Protein AF-A0A165VFE3-F1 (afdb_monomer)

Secondary structure (DSSP, 8-state):
--HHHHTTSHHHHHHTT--TT------SSS-HHHHHHHHHHHHHHHTTTTSTTGGGGSPPHHHHHHHHHHHHHHHHHHHHHHSPPGGGT--

Sequence (91 aa):
MNRKLKLLLKEALYEAGIKPTTVRISVGLEDPRMCIAHII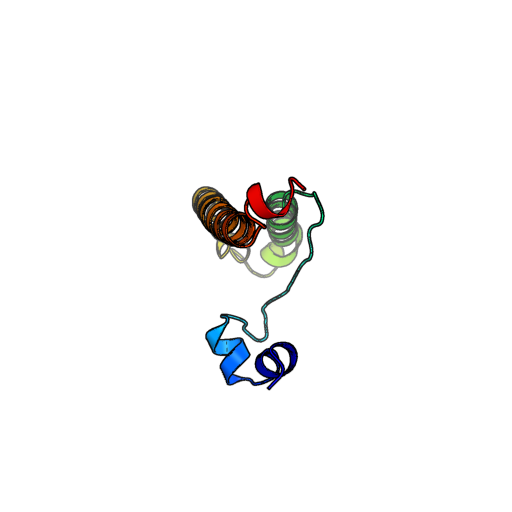EAAKLSIDRKHFDFSSSFPSNEHIDEIYMQTYMDVHQRFVKSLPKFSQLSQ

Radius of gyration: 18.57 Å; Cα contacts (8 Å, |Δi|>4): 27; chains: 1; bounding box: 37×31×57 Å

Mean predicted aligned error: 7.01 Å

Foldseek 3Di:
DDPVVQCPDPVNCVVVVHDPPDDDDDDPPDDVVVVVVVVLVVCVVPVCVPVPCPSVPDDDPVVVVVVSVVVVVVVVVVVVVPDDDVVVVPD

Solvent-accessible surface area (backbone atoms only — not comparable to full-atom values): 5746 Å² total; per-residue (Å²): 133,65,76,81,64,52,64,74,40,73,67,43,27,50,75,70,72,49,52,99,84,62,81,88,82,91,61,84,90,60,66,64,64,59,57,52,53,51,52,48,51,51,32,52,76,53,50,29,79,82,40,75,68,53,53,69,73,53,78,54,72,69,55,50,53,49,52,50,53,54,51,50,52,52,54,49,52,55,50,62,71,68,50,82,56,66,79,80,71,66,126

pLDDT: mean 88.18, std 12.98, range [46.22, 97.94]

Structure (mmCIF, N/CA/C/O backbone):
data_AF-A0A165VFE3-F1
#
_entry.id   AF-A0A165VFE3-F1
#
loop_
_atom_site.group_PDB
_atom_site.id
_atom_site.type_symbol
_atom_site.label_atom_id
_atom_site.label_alt_id
_atom_site.label_comp_id
_atom_site.label_asym_id
_atom_site.label_entity_id
_atom_site.label_seq_id
_atom_site.pdbx_PDB_ins_code
_atom_site.Cartn_x
_atom_site.Cartn_y
_atom_site.Cartn_z
_atom_site.occupancy
_atom_site.B_iso_or_equiv
_atom_site.auth_seq_id
_atom_site.auth_comp_id
_atom_site.auth_asym_id
_atom_site.auth_atom_id
_atom_site.pdbx_PDB_model_num
ATOM 1 N N . MET A 1 1 ? -7.850 -22.768 20.961 1.00 46.22 1 MET A N 1
ATOM 2 C CA . MET A 1 1 ? -6.739 -22.788 19.980 1.00 46.22 1 MET A CA 1
ATOM 3 C C . MET A 1 1 ? -6.296 -21.352 19.703 1.00 46.22 1 MET A C 1
ATOM 5 O O . MET A 1 1 ? -7.142 -20.522 19.394 1.00 46.22 1 MET A O 1
ATOM 9 N N . ASN A 1 2 ? -5.017 -21.026 19.908 1.00 48.59 2 ASN A N 1
ATOM 10 C CA . ASN A 1 2 ? -4.497 -19.650 19.886 1.00 48.59 2 ASN A CA 1
ATOM 11 C C . ASN A 1 2 ? -4.497 -19.064 18.456 1.00 48.59 2 ASN A C 1
ATOM 13 O O . ASN A 1 2 ? -3.927 -19.678 17.557 1.00 48.59 2 ASN A O 1
ATOM 17 N N . ARG A 1 3 ? -5.076 -17.869 18.233 1.00 52.44 3 ARG A N 1
ATOM 18 C CA . ARG A 1 3 ? -5.142 -17.216 16.897 1.00 52.44 3 ARG A CA 1
ATOM 19 C C . ARG A 1 3 ? -3.770 -17.073 16.219 1.00 52.44 3 ARG A C 1
ATOM 21 O O . ARG A 1 3 ? -3.693 -17.176 15.001 1.00 52.44 3 ARG A O 1
ATOM 28 N N . LYS A 1 4 ? -2.693 -16.908 17.000 1.00 51.41 4 LYS A N 1
ATOM 29 C CA . LYS A 1 4 ? -1.307 -16.836 16.500 1.00 51.41 4 LYS A CA 1
ATOM 30 C C . LYS A 1 4 ? -0.837 -18.108 15.782 1.00 51.41 4 LYS A C 1
ATOM 32 O O . LYS A 1 4 ? -0.012 -18.000 14.887 1.00 51.41 4 LYS A O 1
ATOM 37 N N . LEU A 1 5 ? -1.360 -19.284 16.138 1.00 47.88 5 LEU A N 1
ATOM 38 C CA . LEU A 1 5 ? -0.937 -20.554 15.533 1.00 47.88 5 LEU A CA 1
ATOM 39 C C . LEU A 1 5 ? -1.620 -20.819 14.181 1.00 47.88 5 LEU A C 1
ATOM 41 O O . LEU A 1 5 ? -1.098 -21.569 13.366 1.00 47.88 5 LEU A O 1
ATOM 45 N N . LYS A 1 6 ? -2.776 -20.188 13.926 1.00 53.19 6 LYS A N 1
ATOM 46 C CA . LYS A 1 6 ? -3.576 -20.436 12.718 1.00 53.19 6 LYS A CA 1
ATOM 47 C C . LYS A 1 6 ? -2.908 -19.881 11.452 1.00 53.19 6 LYS A C 1
ATOM 49 O O . LYS A 1 6 ? -3.039 -20.494 10.411 1.00 53.19 6 LYS A O 1
ATOM 54 N N . LEU A 1 7 ? -2.139 -18.793 11.557 1.00 52.78 7 LEU A N 1
ATOM 55 C CA . LEU A 1 7 ? -1.432 -18.134 10.441 1.00 52.78 7 LEU A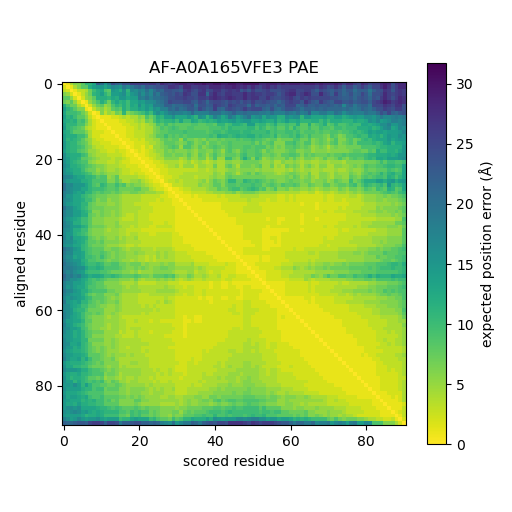 CA 1
ATOM 56 C C . LEU A 1 7 ? -0.178 -18.879 9.935 1.00 52.78 7 LEU A C 1
ATOM 58 O O . LEU A 1 7 ? 0.481 -18.385 9.029 1.00 52.78 7 LEU A O 1
ATOM 62 N N . LEU A 1 8 ? 0.175 -20.031 10.516 1.00 60.66 8 LEU A N 1
ATOM 63 C CA . LEU A 1 8 ? 1.336 -20.832 10.099 1.00 60.66 8 LEU A CA 1
ATOM 64 C C . LEU A 1 8 ? 0.966 -21.995 9.161 1.00 60.66 8 LEU A C 1
ATOM 66 O O . LEU A 1 8 ? 1.862 -22.603 8.580 1.00 60.66 8 LEU A O 1
ATOM 70 N N . LEU A 1 9 ? -0.328 -22.312 9.001 1.00 77.62 9 LEU A N 1
ATOM 71 C CA . LEU A 1 9 ? -0.779 -23.294 8.011 1.00 77.62 9 LEU A CA 1
ATOM 72 C C . LEU A 1 9 ? -0.829 -22.664 6.617 1.00 77.62 9 LEU A C 1
ATOM 74 O O . LEU A 1 9 ? -1.248 -21.516 6.450 1.00 77.62 9 LEU A O 1
ATOM 78 N N . LYS A 1 10 ? -0.448 -23.447 5.607 1.00 78.19 10 LYS A N 1
ATOM 79 C CA . LYS A 1 10 ? -0.421 -23.027 4.202 1.00 78.19 10 LYS A CA 1
ATOM 80 C C . LYS A 1 10 ? -1.792 -22.534 3.730 1.00 78.19 10 LYS A C 1
ATOM 82 O O . LYS A 1 10 ? -1.882 -21.540 3.017 1.00 78.19 10 LYS A O 1
ATOM 87 N N . GLU A 1 11 ? -2.847 -23.195 4.188 1.00 82.19 11 GLU A N 1
ATOM 88 C CA . GLU A 1 11 ? -4.244 -22.880 3.898 1.00 82.19 11 GLU A CA 1
ATOM 89 C C . GLU A 1 11 ? -4.630 -21.512 4.471 1.00 82.19 11 GLU A C 1
ATOM 91 O O . GLU A 1 11 ? -5.239 -20.702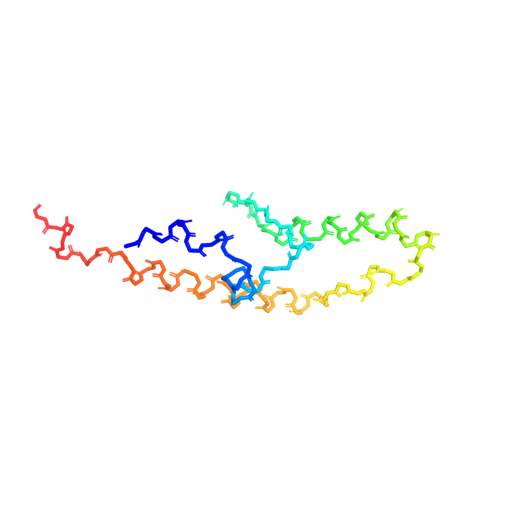 3.782 1.00 82.19 11 GLU A O 1
ATOM 96 N N . ALA A 1 12 ? -4.196 -21.201 5.694 1.00 82.25 12 ALA A N 1
ATOM 97 C CA . ALA A 1 12 ? -4.506 -19.929 6.339 1.00 82.25 12 ALA A CA 1
ATOM 98 C C . ALA A 1 12 ? -3.744 -18.744 5.728 1.00 82.25 12 ALA A C 1
ATOM 100 O O . ALA A 1 12 ? -4.270 -17.633 5.688 1.00 82.25 12 ALA A O 1
ATOM 101 N N . LEU A 1 13 ? -2.515 -18.964 5.248 1.00 81.38 13 LEU A N 1
ATOM 102 C CA . LEU A 1 13 ? -1.777 -17.956 4.481 1.00 81.38 13 LEU A CA 1
ATOM 103 C C . LEU A 1 13 ? -2.484 -17.665 3.155 1.00 81.38 13 LEU A C 1
ATOM 105 O O . LEU A 1 13 ? -2.661 -16.502 2.801 1.00 81.38 13 LEU A O 1
ATOM 109 N N . TYR A 1 14 ? -2.948 -18.711 2.467 1.00 82.12 14 TYR A N 1
ATOM 110 C CA . TYR A 1 14 ? -3.689 -18.575 1.216 1.00 82.12 14 TYR A CA 1
ATOM 111 C C . TYR A 1 14 ? -5.026 -17.844 1.409 1.00 82.12 14 TYR A C 1
ATOM 113 O O . TYR A 1 14 ? -5.303 -16.888 0.687 1.00 82.12 14 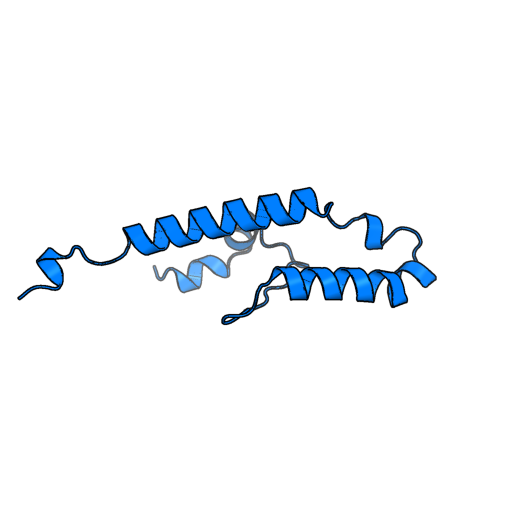TYR A O 1
ATOM 121 N N . GLU A 1 15 ? -5.816 -18.221 2.420 1.00 83.38 15 GLU A N 1
ATOM 122 C CA . GLU A 1 15 ? -7.066 -17.534 2.789 1.00 83.38 15 GLU A CA 1
ATOM 123 C C . GLU A 1 15 ? -6.840 -16.061 3.160 1.00 83.38 15 GLU A C 1
ATOM 125 O O . GLU A 1 15 ? -7.683 -15.212 2.884 1.00 83.38 15 GLU A O 1
ATOM 130 N N . ALA A 1 16 ? -5.691 -15.739 3.758 1.00 80.12 16 ALA A N 1
ATOM 131 C CA . ALA A 1 16 ? -5.301 -14.369 4.087 1.00 80.12 16 ALA A CA 1
ATOM 132 C C . ALA A 1 16 ? -4.726 -13.583 2.889 1.00 80.12 16 ALA A C 1
ATOM 134 O O . ALA A 1 16 ? -4.289 -12.447 3.067 1.00 80.12 16 ALA A O 1
ATOM 135 N N . GLY A 1 17 ? -4.683 -14.170 1.686 1.00 82.94 17 GLY A N 1
ATOM 136 C CA . GLY A 1 17 ? -4.113 -13.543 0.489 1.00 82.94 17 GLY A CA 1
ATOM 137 C C . GLY A 1 17 ? -2.583 -13.438 0.495 1.00 82.94 17 GLY A C 1
ATOM 138 O O . GLY A 1 17 ? -2.011 -12.711 -0.317 1.00 82.94 17 GLY A O 1
ATOM 139 N N . ILE A 1 18 ? -1.901 -14.154 1.393 1.00 84.19 18 ILE A N 1
ATOM 140 C CA . ILE A 1 18 ? -0.443 -14.149 1.532 1.00 84.19 18 ILE A CA 1
ATOM 141 C C . ILE A 1 18 ? 0.141 -15.222 0.607 1.00 84.19 18 ILE A C 1
ATOM 143 O O . ILE A 1 18 ? -0.046 -16.423 0.808 1.00 84.19 18 ILE A O 1
ATOM 147 N N . LYS A 1 19 ? 0.879 -14.784 -0.413 1.00 86.88 19 LYS A N 1
ATOM 148 C CA . LYS A 1 19 ? 1.624 -15.641 -1.342 1.00 86.88 19 LYS A CA 1
ATOM 149 C C . LYS A 1 19 ? 3.087 -15.767 -0.892 1.00 86.88 19 LYS A C 1
ATOM 151 O O . LYS A 1 19 ? 3.558 -14.925 -0.130 1.00 86.88 19 LYS A O 1
ATOM 156 N N . PRO A 1 20 ? 3.852 -16.758 -1.389 1.00 82.94 20 PRO A N 1
ATOM 157 C CA . PRO A 1 20 ? 5.276 -16.890 -1.057 1.00 82.94 20 PRO A CA 1
ATOM 158 C C . PRO A 1 20 ? 6.119 -15.640 -1.354 1.00 82.94 20 PRO A C 1
ATOM 160 O O . PRO A 1 20 ? 7.141 -15.425 -0.716 1.00 82.94 20 PRO A O 1
ATOM 163 N N . THR A 1 21 ? 5.684 -14.811 -2.307 1.00 83.19 21 THR A N 1
ATOM 164 C CA . THR A 1 21 ? 6.334 -13.548 -2.683 1.00 83.19 21 THR A CA 1
ATOM 165 C C . THR A 1 21 ? 5.769 -12.323 -1.957 1.00 83.19 21 THR A C 1
ATOM 167 O O . THR A 1 21 ? 6.198 -11.204 -2.226 1.00 83.19 21 THR A O 1
ATOM 170 N N . THR A 1 22 ? 4.801 -12.494 -1.051 1.00 86.69 22 THR A N 1
ATOM 171 C CA . THR A 1 22 ? 4.241 -11.385 -0.274 1.00 86.69 22 THR A CA 1
ATOM 172 C C . THR A 1 22 ? 5.277 -10.880 0.725 1.00 86.69 22 THR A C 1
ATOM 174 O O . THR A 1 22 ? 5.683 -11.593 1.641 1.00 86.69 22 THR A O 1
ATOM 177 N N . VAL A 1 23 ? 5.661 -9.614 0.579 1.00 82.81 23 VAL A N 1
ATOM 178 C CA . VAL A 1 23 ? 6.504 -8.900 1.541 1.00 82.81 23 VAL A CA 1
ATOM 179 C C . VAL A 1 23 ? 5.607 -8.131 2.508 1.00 82.81 23 VAL A C 1
ATOM 181 O O . VAL A 1 23 ? 4.654 -7.478 2.089 1.00 82.81 23 VAL A O 1
ATOM 184 N N . ARG A 1 24 ? 5.908 -8.196 3.811 1.00 85.81 24 ARG A N 1
ATOM 185 C CA . ARG A 1 24 ? 5.206 -7.422 4.844 1.00 85.81 24 ARG A CA 1
ATOM 186 C C . ARG A 1 24 ? 6.111 -6.319 5.375 1.00 85.81 24 ARG A C 1
ATOM 188 O O . ARG A 1 24 ? 7.184 -6.613 5.895 1.00 85.81 24 ARG A O 1
ATOM 195 N N . ILE A 1 25 ? 5.641 -5.079 5.293 1.00 82.81 25 ILE A N 1
ATOM 196 C CA . ILE A 1 25 ? 6.360 -3.888 5.750 1.00 82.81 25 ILE A CA 1
ATOM 197 C C . ILE A 1 25 ? 5.550 -3.246 6.875 1.00 82.81 25 ILE A C 1
ATOM 199 O O . ILE A 1 25 ? 4.347 -3.037 6.730 1.00 82.81 25 ILE A O 1
ATOM 203 N N . SER A 1 26 ? 6.203 -2.959 7.998 1.00 84.50 26 SER A N 1
ATOM 204 C CA . SER A 1 26 ? 5.618 -2.151 9.068 1.00 84.50 26 SER A CA 1
ATOM 205 C 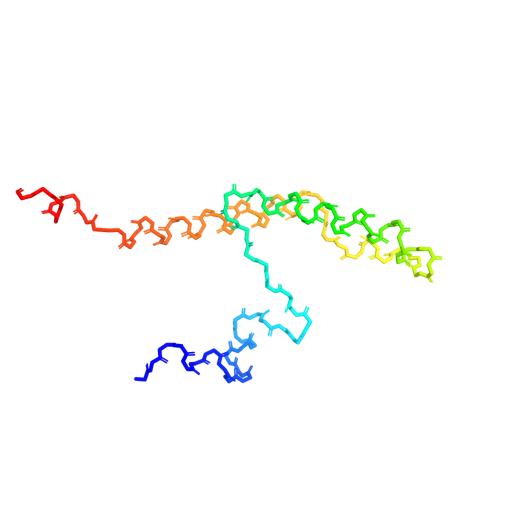C . SER A 1 26 ? 5.981 -0.693 8.819 1.00 84.50 26 SER A C 1
ATOM 207 O O . SER A 1 26 ? 7.159 -0.352 8.857 1.00 84.50 26 SER A O 1
ATOM 209 N N . VAL A 1 27 ? 4.976 0.140 8.569 1.00 77.31 27 VAL A N 1
ATOM 210 C CA . VAL A 1 27 ? 5.103 1.601 8.500 1.00 77.31 27 VAL A CA 1
ATOM 211 C C . VAL A 1 27 ? 4.521 2.138 9.804 1.00 77.31 27 VAL A C 1
ATOM 213 O O . VAL A 1 27 ? 3.431 1.726 10.196 1.00 77.31 27 VAL A O 1
ATOM 216 N N . GLY A 1 28 ? 5.286 2.908 10.570 1.00 84.12 28 GLY A N 1
ATOM 217 C CA . GLY A 1 28 ? 4.870 3.383 11.886 1.00 84.12 28 GLY A CA 1
ATOM 218 C C . GLY A 1 28 ? 3.808 4.468 11.752 1.00 84.12 28 GLY A C 1
ATOM 219 O O . GLY A 1 28 ? 2.615 4.188 11.683 1.00 84.12 28 GLY A O 1
ATOM 220 N N . LEU A 1 29 ? 4.264 5.719 11.729 1.00 86.69 29 LEU A N 1
ATOM 221 C CA . LEU A 1 29 ? 3.431 6.889 11.431 1.00 86.69 29 LEU A CA 1
ATOM 222 C C . LEU A 1 29 ? 3.672 7.414 10.007 1.00 86.69 29 LEU A C 1
ATOM 224 O O . LEU A 1 29 ? 3.116 8.445 9.634 1.00 86.69 29 LEU A O 1
ATOM 228 N N . GLU A 1 30 ? 4.521 6.741 9.225 1.00 89.44 30 GLU A N 1
ATOM 229 C CA . GLU A 1 30 ? 4.790 7.124 7.843 1.00 89.44 30 GLU A CA 1
ATOM 230 C C . GLU A 1 30 ? 3.627 6.767 6.910 1.00 89.44 30 GLU A C 1
ATOM 232 O O . GLU A 1 30 ? 2.894 5.803 7.133 1.00 89.44 30 GLU A O 1
ATOM 237 N N . ASP A 1 31 ? 3.505 7.514 5.811 1.00 91.12 31 ASP A N 1
ATOM 238 C CA . ASP A 1 31 ? 2.585 7.168 4.732 1.00 91.12 31 ASP A CA 1
ATOM 239 C C . ASP A 1 31 ? 3.154 5.981 3.922 1.00 91.12 31 ASP A C 1
ATOM 241 O O . ASP A 1 31 ? 4.182 6.138 3.249 1.00 91.12 31 ASP A O 1
ATOM 245 N N . PRO A 1 32 ? 2.512 4.793 3.928 1.00 91.50 32 PRO A N 1
ATOM 246 C CA . PRO A 1 32 ? 2.990 3.637 3.167 1.00 91.50 32 PRO A CA 1
ATOM 247 C C . PRO A 1 32 ? 3.079 3.895 1.662 1.00 91.50 32 PRO A C 1
ATOM 249 O O . PRO A 1 32 ? 3.880 3.248 0.982 1.00 91.50 32 PRO A O 1
ATOM 252 N N . ARG A 1 33 ? 2.305 4.846 1.126 1.00 93.25 33 ARG A N 1
ATOM 253 C CA . ARG A 1 33 ? 2.338 5.197 -0.298 1.00 93.25 33 ARG A CA 1
ATOM 254 C C . ARG A 1 33 ? 3.691 5.769 -0.709 1.00 93.25 33 ARG A C 1
ATOM 256 O O . ARG A 1 33 ? 4.128 5.513 -1.826 1.00 93.25 33 ARG A O 1
ATOM 263 N N . MET A 1 34 ? 4.408 6.434 0.202 1.00 94.06 34 MET A N 1
ATOM 264 C CA . MET A 1 34 ? 5.778 6.898 -0.054 1.00 94.06 34 MET A CA 1
ATOM 265 C C . MET A 1 34 ? 6.742 5.733 -0.289 1.00 94.06 34 MET A C 1
ATOM 267 O O . MET A 1 34 ? 7.571 5.777 -1.196 1.00 94.06 34 MET A O 1
ATOM 271 N N . CYS A 1 35 ? 6.618 4.661 0.499 1.00 92.12 35 CYS A N 1
ATOM 272 C CA . CYS A 1 35 ? 7.427 3.458 0.313 1.00 92.12 35 CYS A CA 1
ATOM 273 C C . CYS A 1 35 ? 7.126 2.798 -1.041 1.00 92.12 35 CYS A C 1
ATOM 275 O O . CYS A 1 35 ? 8.050 2.466 -1.782 1.00 92.12 35 CYS A O 1
ATOM 277 N N . ILE A 1 36 ? 5.842 2.678 -1.394 1.00 93.50 36 ILE A N 1
ATOM 278 C CA . ILE A 1 36 ? 5.401 2.125 -2.682 1.00 93.50 36 ILE A CA 1
ATOM 279 C C . ILE A 1 36 ? 5.955 2.952 -3.849 1.00 93.50 36 ILE A C 1
ATOM 281 O O . ILE A 1 36 ? 6.540 2.382 -4.770 1.00 93.50 36 ILE A O 1
ATOM 285 N N . ALA A 1 37 ? 5.848 4.282 -3.787 1.00 95.75 37 ALA A N 1
ATOM 286 C CA . ALA A 1 37 ? 6.371 5.178 -4.815 1.0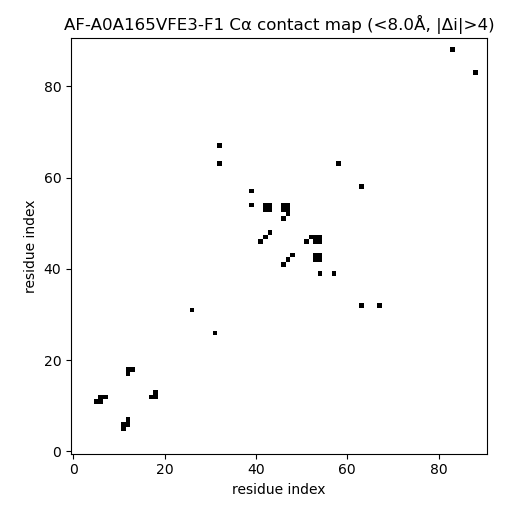0 95.75 37 ALA A CA 1
ATOM 287 C C . ALA A 1 37 ? 7.882 4.988 -5.029 1.00 95.75 37 ALA A C 1
ATOM 289 O O . ALA A 1 37 ? 8.336 4.844 -6.164 1.00 95.75 37 ALA A O 1
ATOM 290 N N . HIS A 1 38 ? 8.663 4.904 -3.946 1.00 95.19 38 HIS A N 1
ATOM 291 C CA . HIS A 1 38 ? 10.104 4.664 -4.039 1.00 95.19 38 HIS A CA 1
ATOM 292 C C . HIS A 1 38 ? 10.455 3.271 -4.575 1.00 95.19 38 HIS A C 1
ATOM 294 O O . HIS A 1 38 ? 11.438 3.141 -5.300 1.00 95.19 38 HIS A O 1
ATOM 300 N N . ILE A 1 39 ? 9.672 2.234 -4.262 1.00 94.00 39 ILE A N 1
ATOM 301 C CA . ILE A 1 39 ? 9.870 0.891 -4.830 1.00 94.00 39 ILE A CA 1
ATOM 302 C C . ILE A 1 39 ? 9.660 0.914 -6.347 1.00 94.00 39 ILE A C 1
ATOM 304 O O . ILE A 1 39 ? 10.483 0.368 -7.083 1.00 94.00 39 ILE A O 1
ATOM 308 N N . ILE A 1 40 ? 8.591 1.563 -6.816 1.00 95.56 40 ILE A N 1
ATOM 309 C CA . ILE A 1 40 ? 8.295 1.692 -8.249 1.00 95.56 40 ILE A CA 1
ATOM 310 C C . ILE A 1 40 ? 9.418 2.463 -8.952 1.00 95.56 40 ILE A C 1
ATOM 312 O O . ILE A 1 40 ? 9.900 2.034 -10.000 1.00 95.56 40 ILE A O 1
ATOM 316 N N . GLU A 1 41 ? 9.886 3.564 -8.364 1.00 97.12 41 GLU A N 1
ATOM 317 C CA . GLU A 1 41 ? 10.973 4.360 -8.942 1.00 97.12 41 GLU A CA 1
ATOM 318 C C . GLU A 1 41 ? 12.304 3.596 -8.967 1.00 97.12 41 GLU A C 1
ATOM 320 O O . GLU A 1 41 ? 13.007 3.577 -9.977 1.00 97.12 41 GLU A O 1
ATOM 325 N N . ALA A 1 42 ? 12.628 2.871 -7.895 1.00 96.31 42 ALA A N 1
ATOM 326 C CA . ALA A 1 42 ? 13.799 2.005 -7.865 1.00 96.31 42 ALA A CA 1
ATOM 327 C C . ALA A 1 42 ? 13.723 0.910 -8.942 1.00 96.31 42 ALA A C 1
ATOM 329 O O . ALA A 1 42 ? 14.738 0.617 -9.580 1.00 96.31 42 ALA A O 1
ATOM 330 N N . ALA A 1 43 ? 12.542 0.331 -9.187 1.00 96.06 43 ALA A N 1
ATOM 331 C CA . ALA A 1 43 ? 12.336 -0.661 -10.241 1.00 96.06 43 ALA A CA 1
ATOM 332 C C . ALA A 1 43 ? 12.594 -0.071 -11.638 1.00 96.06 43 ALA A C 1
ATOM 334 O O . ALA A 1 43 ? 13.357 -0.666 -12.402 1.00 96.06 43 ALA A O 1
ATOM 335 N N . LYS A 1 44 ? 12.078 1.132 -11.927 1.00 96.25 44 LYS A N 1
ATOM 336 C CA . LYS A 1 44 ? 12.347 1.862 -13.183 1.00 96.25 44 LYS A CA 1
ATOM 337 C C . LYS A 1 44 ? 13.838 2.108 -13.409 1.00 96.25 44 LYS A C 1
ATOM 339 O O . LYS A 1 44 ? 14.361 1.917 -14.504 1.00 96.25 44 LYS A O 1
ATOM 344 N N . LEU A 1 45 ? 14.556 2.507 -12.360 1.00 96.88 45 LEU A N 1
ATOM 345 C CA . LEU A 1 45 ? 15.981 2.831 -12.455 1.00 96.88 45 LEU A CA 1
ATOM 346 C C . LEU A 1 45 ? 16.891 1.597 -12.547 1.00 96.88 45 LEU A C 1
ATOM 348 O O . LEU A 1 45 ? 18.045 1.735 -12.963 1.00 96.88 45 LEU A O 1
ATOM 352 N N . SER A 1 46 ? 16.404 0.409 -12.175 1.00 96.44 46 SER A N 1
ATOM 353 C CA . SER A 1 46 ? 17.221 -0.805 -12.062 1.00 96.44 46 SER A CA 1
ATOM 354 C C . SER A 1 46 ? 16.730 -1.970 -12.925 1.00 96.44 46 SER A C 1
ATOM 356 O O . SER A 1 46 ? 17.455 -2.400 -13.824 1.00 96.44 46 SER A O 1
ATOM 358 N N . ILE A 1 47 ? 15.527 -2.483 -12.667 1.00 96.00 47 ILE A N 1
ATOM 359 C CA . ILE A 1 47 ? 14.988 -3.711 -13.266 1.00 96.00 47 ILE A CA 1
ATOM 360 C C . ILE A 1 47 ? 14.597 -3.469 -14.724 1.00 96.00 47 ILE A C 1
ATOM 362 O O . ILE A 1 47 ? 14.973 -4.269 -15.586 1.00 96.00 47 ILE A O 1
ATOM 366 N N . ASP A 1 48 ? 13.954 -2.335 -15.016 1.00 96.69 48 ASP A N 1
ATOM 367 C CA . ASP A 1 48 ? 13.465 -2.012 -16.364 1.00 96.69 48 ASP A CA 1
ATOM 368 C C . ASP A 1 48 ? 14.591 -1.972 -17.411 1.00 96.69 48 ASP A C 1
ATOM 370 O O . ASP A 1 48 ? 14.373 -2.262 -18.586 1.00 96.69 48 ASP A O 1
ATOM 374 N N . ARG A 1 49 ? 15.836 -1.707 -16.984 1.00 94.25 49 ARG A N 1
ATOM 375 C CA . ARG A 1 49 ? 17.022 -1.714 -17.860 1.00 94.25 49 ARG A CA 1
ATOM 376 C C . ARG A 1 49 ? 17.307 -3.076 -18.495 1.00 94.25 49 ARG A C 1
ATOM 378 O O . ARG A 1 49 ? 17.942 -3.129 -19.544 1.00 94.25 49 ARG A O 1
ATOM 385 N N . LYS A 1 50 ? 16.918 -4.170 -17.834 1.00 96.56 50 LYS A N 1
ATOM 386 C CA . LYS A 1 50 ? 17.104 -5.551 -18.321 1.00 96.56 50 LYS A CA 1
ATOM 387 C C . LYS A 1 50 ? 15.784 -6.241 -18.657 1.00 96.56 50 LYS A C 1
ATOM 389 O O . LYS A 1 50 ? 15.778 -7.153 -19.477 1.00 96.56 50 LYS A O 1
ATOM 394 N N . HIS A 1 51 ? 14.694 -5.815 -18.029 1.00 95.31 51 HIS A N 1
ATOM 395 C CA . HIS A 1 51 ? 13.358 -6.364 -18.209 1.00 95.31 51 HIS A CA 1
ATOM 396 C C . HIS A 1 51 ? 12.403 -5.224 -18.542 1.00 95.31 51 HIS A C 1
ATOM 398 O O . HIS A 1 51 ? 11.822 -4.620 -17.646 1.00 95.31 51 HIS A O 1
ATOM 404 N N . PHE A 1 52 ? 12.281 -4.925 -19.835 1.00 93.19 52 PHE A N 1
ATOM 405 C CA . PHE A 1 52 ? 11.420 -3.851 -20.323 1.00 93.19 52 PHE A CA 1
ATOM 406 C C . PHE A 1 52 ? 9.984 -4.002 -19.787 1.00 93.19 52 PHE A C 1
ATOM 408 O O . PHE A 1 52 ? 9.491 -5.124 -19.655 1.00 93.19 52 PHE A O 1
ATOM 415 N N . ASP A 1 53 ? 9.350 -2.879 -19.447 1.00 93.50 53 ASP A N 1
ATOM 416 C CA . ASP A 1 53 ? 7.990 -2.782 -18.888 1.00 93.50 53 ASP A CA 1
ATOM 417 C C . ASP A 1 53 ? 7.739 -3.508 -17.550 1.00 93.50 53 ASP A C 1
ATOM 419 O O . ASP A 1 53 ? 6.586 -3.669 -17.137 1.00 93.50 53 ASP A O 1
ATOM 423 N N . PHE A 1 54 ? 8.777 -3.922 -16.811 1.00 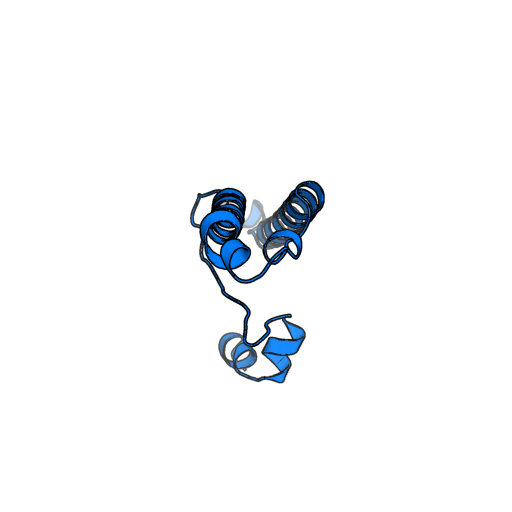95.44 54 PHE A N 1
ATOM 424 C CA . PHE A 1 54 ? 8.578 -4.531 -15.490 1.00 95.44 54 PHE A CA 1
ATOM 425 C C . PHE A 1 54 ? 7.805 -3.592 -14.549 1.00 95.44 54 PHE A C 1
ATOM 427 O O . PHE A 1 54 ? 6.818 -4.007 -13.934 1.00 95.44 54 PHE A O 1
ATOM 434 N N . SER A 1 55 ? 8.199 -2.318 -14.465 1.00 95.62 55 SER A N 1
ATOM 435 C CA . SER A 1 55 ? 7.518 -1.332 -13.619 1.00 95.62 55 SER A CA 1
ATOM 436 C C . SER A 1 55 ? 6.072 -1.028 -14.046 1.00 95.62 55 SER A C 1
ATOM 438 O O . SER A 1 55 ? 5.269 -0.596 -13.220 1.00 95.62 55 SER A O 1
ATOM 440 N N . SER A 1 56 ? 5.689 -1.330 -15.287 1.00 95.25 56 SER A N 1
ATOM 441 C CA . SER A 1 56 ? 4.307 -1.197 -15.772 1.00 95.25 56 SER A CA 1
ATOM 442 C C . SER A 1 56 ? 3.363 -2.258 -15.201 1.00 95.25 56 SER A C 1
ATOM 444 O O . SER A 1 56 ? 2.150 -2.140 -15.346 1.00 95.25 56 SER A O 1
ATOM 446 N N . SER A 1 57 ? 3.89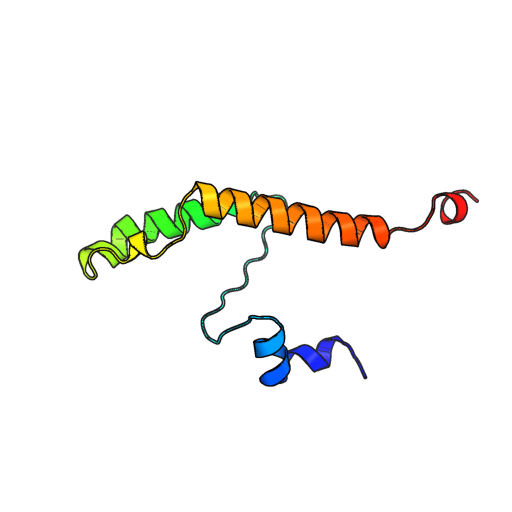9 -3.290 -14.539 1.00 94.12 57 SER A N 1
ATOM 447 C CA . SER A 1 57 ? 3.103 -4.317 -13.855 1.00 94.12 57 SER A CA 1
ATOM 448 C C . SER A 1 57 ? 2.584 -3.871 -12.482 1.00 94.12 57 SER A C 1
ATOM 450 O O . SER A 1 57 ? 1.774 -4.576 -11.875 1.00 94.12 57 SER A O 1
ATOM 452 N N . PHE A 1 58 ? 3.054 -2.733 -11.959 1.00 95.00 58 PHE A N 1
ATOM 453 C CA . PHE A 1 58 ? 2.485 -2.144 -10.749 1.00 95.00 58 PHE A CA 1
ATOM 454 C C . PHE A 1 58 ? 1.115 -1.514 -11.049 1.00 95.00 58 PHE A C 1
ATOM 456 O O . PHE A 1 58 ? 0.875 -1.073 -12.174 1.00 95.00 58 PHE A O 1
ATOM 463 N N . PRO A 1 59 ? 0.206 -1.446 -10.059 1.00 95.31 59 PRO A N 1
ATOM 464 C CA . PRO A 1 59 ? -1.058 -0.745 -10.233 1.00 95.31 59 PRO A CA 1
ATOM 465 C C . PRO A 1 59 ? -0.888 0.726 -10.629 1.00 95.31 59 PRO A C 1
ATOM 467 O O . PRO A 1 59 ? 0.126 1.344 -10.303 1.00 95.31 59 PRO A O 1
ATOM 470 N N . SER A 1 60 ? -1.908 1.299 -11.279 1.00 96.56 60 SER A N 1
ATOM 471 C CA . SER A 1 60 ? -1.924 2.737 -11.565 1.00 96.56 60 SER A CA 1
ATOM 472 C C . SER A 1 60 ? -1.970 3.558 -10.274 1.00 96.56 60 SER A C 1
ATOM 474 O O . SER A 1 60 ? -2.376 3.061 -9.221 1.00 96.56 60 SER A O 1
ATOM 476 N N . ASN A 1 61 ? -1.589 4.832 -10.364 1.00 96.38 61 ASN A N 1
ATOM 477 C CA . ASN A 1 61 ? -1.605 5.749 -9.224 1.00 96.38 61 ASN A CA 1
ATOM 478 C C . ASN A 1 61 ? -2.998 5.821 -8.582 1.00 96.38 61 ASN A C 1
ATOM 480 O O . ASN A 1 61 ? -3.131 5.701 -7.367 1.00 96.38 61 ASN A O 1
ATOM 484 N N . GLU A 1 62 ? -4.034 5.927 -9.413 1.00 97.56 62 GLU A N 1
ATOM 485 C CA . GLU A 1 62 ? -5.431 5.998 -8.987 1.00 97.56 62 GLU A CA 1
ATOM 486 C C . GLU A 1 62 ? -5.830 4.720 -8.249 1.00 97.56 62 GLU A C 1
ATOM 488 O O . GLU A 1 62 ? -6.442 4.779 -7.186 1.00 97.56 62 GLU A O 1
ATOM 493 N N . HIS A 1 63 ? -5.411 3.558 -8.758 1.00 97.31 63 HIS A N 1
ATOM 494 C CA . HIS A 1 63 ? -5.709 2.289 -8.107 1.00 97.31 63 HIS A CA 1
ATOM 495 C C . HIS A 1 63 ? -4.968 2.122 -6.772 1.00 97.31 63 HIS A C 1
ATOM 497 O O . HIS A 1 63 ? -5.509 1.546 -5.829 1.00 97.31 63 HIS A O 1
ATOM 503 N N . ILE A 1 64 ? -3.741 2.641 -6.650 1.00 96.56 64 ILE A N 1
ATOM 504 C CA . ILE A 1 64 ? -3.004 2.660 -5.376 1.00 96.56 64 ILE A CA 1
ATOM 505 C C . ILE A 1 64 ? -3.743 3.522 -4.348 1.00 96.56 64 ILE A C 1
ATOM 507 O O . ILE A 1 64 ? -3.907 3.096 -3.202 1.00 96.56 64 ILE A O 1
ATOM 511 N N . ASP A 1 65 ? -4.213 4.704 -4.748 1.00 96.81 65 ASP A N 1
ATOM 512 C CA . ASP A 1 65 ? -4.984 5.588 -3.872 1.00 96.81 65 ASP A CA 1
ATOM 513 C C . ASP A 1 65 ? -6.315 4.953 -3.442 1.00 96.81 65 ASP A C 1
ATOM 515 O O . ASP A 1 65 ? -6.677 5.021 -2.263 1.00 96.81 65 ASP A O 1
ATOM 519 N N . GLU A 1 66 ? -7.008 4.261 -4.350 1.00 97.94 66 GLU A N 1
ATOM 520 C CA . GLU A 1 66 ? -8.214 3.486 -4.036 1.00 97.94 66 GLU A CA 1
ATOM 521 C C . GLU A 1 66 ? -7.937 2.390 -2.999 1.00 97.94 66 GLU A C 1
ATOM 523 O O . GLU A 1 66 ? -8.635 2.315 -1.982 1.00 97.94 66 GLU A O 1
ATOM 528 N N . ILE A 1 67 ? -6.902 1.567 -3.220 1.00 95.50 67 ILE A N 1
ATOM 529 C CA . ILE A 1 67 ? -6.497 0.500 -2.291 1.00 95.50 67 ILE A CA 1
ATOM 530 C C . ILE A 1 67 ? -6.182 1.089 -0.916 1.00 95.50 67 ILE A C 1
ATOM 532 O O . ILE A 1 67 ? -6.628 0.553 0.107 1.00 95.50 67 ILE A O 1
ATOM 536 N N . TYR A 1 68 ? -5.422 2.186 -0.882 1.00 94.81 68 TYR A N 1
ATOM 537 C CA . TYR A 1 68 ? -5.045 2.856 0.355 1.00 94.81 68 TYR A CA 1
ATOM 538 C C . TYR A 1 68 ? -6.278 3.345 1.113 1.00 94.81 68 TYR A C 1
ATOM 540 O O . TYR A 1 68 ? -6.463 2.980 2.275 1.00 94.81 68 TYR A O 1
ATOM 548 N N . MET A 1 69 ? -7.152 4.109 0.452 1.00 96.56 69 MET A N 1
ATOM 549 C CA . MET A 1 69 ? -8.362 4.655 1.062 1.00 96.56 69 MET A CA 1
ATOM 550 C C . MET A 1 69 ? -9.255 3.541 1.615 1.00 96.56 69 MET A C 1
ATOM 552 O O . MET A 1 69 ? -9.658 3.595 2.778 1.00 96.56 69 MET A O 1
ATOM 556 N N . GLN A 1 70 ? -9.546 2.514 0.814 1.00 97.31 70 GLN A N 1
ATOM 557 C CA . GLN A 1 70 ? -10.418 1.412 1.224 1.00 97.31 70 GLN A CA 1
ATOM 558 C C . GLN A 1 70 ? -9.846 0.659 2.428 1.00 97.31 70 GLN A C 1
ATOM 560 O O . GLN A 1 70 ? -10.550 0.435 3.415 1.00 97.31 70 GLN A O 1
ATOM 565 N N . THR A 1 71 ? -8.557 0.319 2.376 1.00 93.62 71 THR A N 1
ATOM 566 C CA . THR A 1 71 ? -7.886 -0.432 3.444 1.00 93.62 71 THR A CA 1
ATOM 567 C C . THR A 1 71 ? -7.807 0.387 4.727 1.00 93.62 71 THR A C 1
ATOM 569 O O . THR A 1 71 ? -8.117 -0.123 5.805 1.00 93.62 71 THR A O 1
ATOM 572 N N . TYR A 1 72 ? -7.427 1.663 4.623 1.00 93.38 72 TYR A N 1
ATOM 573 C CA . TYR A 1 72 ? -7.325 2.563 5.767 1.00 93.38 72 TYR A CA 1
ATOM 574 C C . TYR A 1 72 ? -8.676 2.703 6.472 1.00 93.38 72 TYR A C 1
ATOM 576 O O . TYR A 1 72 ? -8.766 2.513 7.687 1.00 93.38 72 TYR A O 1
ATOM 584 N N . MET A 1 73 ? -9.740 2.966 5.709 1.00 97.06 73 MET A N 1
ATOM 585 C CA . MET A 1 73 ? -11.083 3.143 6.256 1.00 97.06 73 MET A CA 1
ATOM 586 C C . MET A 1 73 ? -11.613 1.865 6.906 1.00 97.06 73 MET A C 1
ATOM 588 O O . MET A 1 73 ? -12.146 1.929 8.012 1.00 97.06 73 MET A O 1
ATOM 592 N N . ASP A 1 74 ? -11.429 0.702 6.280 1.00 96.19 74 ASP A N 1
ATOM 593 C CA . ASP A 1 74 ? -11.860 -0.580 6.846 1.00 96.19 74 ASP A CA 1
ATOM 594 C C . ASP A 1 74 ? -11.112 -0.924 8.147 1.00 96.19 74 ASP A C 1
ATOM 596 O O . ASP A 1 74 ? -11.725 -1.267 9.165 1.00 96.19 74 ASP A O 1
ATOM 600 N N . VAL A 1 75 ? -9.782 -0.791 8.163 1.00 92.25 75 VAL A N 1
ATOM 601 C CA . VAL A 1 75 ? -8.975 -1.046 9.367 1.00 92.25 75 VAL A CA 1
ATOM 602 C C . VAL A 1 75 ? -9.355 -0.076 10.483 1.00 92.25 75 VAL A C 1
ATOM 604 O O . VAL A 1 75 ? -9.598 -0.510 11.613 1.00 92.25 75 VAL A O 1
ATOM 607 N N . HIS A 1 76 ? -9.460 1.218 10.179 1.00 94.75 76 HIS A N 1
ATOM 608 C CA . HIS A 1 76 ? -9.799 2.231 11.172 1.00 94.75 76 HIS A CA 1
ATOM 609 C C . HIS A 1 76 ? -11.220 2.039 11.714 1.00 94.75 76 HIS A C 1
ATOM 611 O O . HIS A 1 76 ? -11.442 2.118 12.922 1.00 94.75 76 HIS A O 1
ATOM 617 N N . GLN A 1 77 ? -12.184 1.685 10.860 1.00 97.56 77 GLN A N 1
ATOM 618 C CA . GLN A 1 77 ? -13.545 1.381 11.292 1.00 97.56 77 GLN A CA 1
ATOM 619 C C . GLN A 1 77 ? -13.581 0.172 12.237 1.00 97.56 77 GLN A C 1
ATOM 621 O O . GLN A 1 77 ? -14.275 0.208 13.258 1.00 97.56 77 GLN A O 1
ATOM 626 N N . ARG A 1 78 ? -12.839 -0.899 11.926 1.00 96.19 78 ARG A N 1
ATOM 627 C CA . ARG A 1 78 ? -12.716 -2.076 12.803 1.00 96.19 78 ARG A CA 1
ATOM 628 C C . ARG A 1 78 ? -12.059 -1.720 14.135 1.00 96.19 78 ARG A C 1
ATOM 630 O O . ARG A 1 78 ? -12.542 -2.165 15.175 1.00 96.19 78 ARG A O 1
ATOM 637 N N . PHE A 1 79 ? -11.021 -0.886 14.112 1.00 95.62 79 PHE A N 1
ATOM 638 C CA . PHE A 1 79 ? -10.354 -0.389 15.314 1.00 95.62 79 PHE A CA 1
ATOM 639 C C . PHE A 1 79 ? -11.314 0.405 16.206 1.00 95.62 79 PHE A C 1
ATOM 641 O O . PHE A 1 79 ? -11.510 0.031 17.360 1.00 95.62 79 PHE A O 1
ATOM 648 N N . VAL A 1 80 ? -11.991 1.424 15.670 1.00 96.94 80 VAL A N 1
ATOM 649 C CA . VAL A 1 80 ? -12.934 2.260 16.432 1.00 96.94 80 VAL A CA 1
ATOM 650 C C . VAL A 1 80 ? -14.067 1.423 17.032 1.00 96.94 80 VAL A C 1
ATOM 652 O O . VAL A 1 80 ? -14.425 1.611 18.191 1.00 96.94 80 VAL A O 1
ATOM 655 N N . LYS A 1 81 ? -14.599 0.443 16.288 1.00 96.88 81 LYS A N 1
ATOM 656 C CA . LYS A 1 81 ? -15.622 -0.493 16.795 1.00 96.88 81 LYS A CA 1
ATOM 657 C C . LYS A 1 81 ? -15.123 -1.377 17.944 1.00 96.88 81 LYS A C 1
ATOM 659 O O . LYS A 1 81 ? -15.946 -1.848 18.723 1.00 96.88 81 LYS A O 1
ATOM 664 N N . SER A 1 82 ? -13.815 -1.617 18.029 1.00 96.94 82 SER A N 1
ATOM 665 C CA . SER A 1 82 ? -13.192 -2.421 19.086 1.00 96.94 82 SER A CA 1
ATOM 666 C C . SER A 1 82 ? -12.867 -1.634 20.358 1.00 96.94 82 SER A C 1
ATOM 668 O O . SER A 1 82 ? -12.564 -2.248 21.380 1.00 96.94 82 SER A O 1
ATOM 670 N N . LEU A 1 83 ? -12.931 -0.297 20.313 1.00 96.81 83 LEU A N 1
ATOM 671 C CA . LEU A 1 83 ? -12.655 0.546 21.473 1.00 96.81 83 LEU A CA 1
ATOM 672 C C . LEU A 1 83 ? -13.766 0.428 22.533 1.00 96.81 83 LEU A C 1
ATOM 674 O O . LEU A 1 83 ? -14.936 0.227 22.182 1.00 96.81 83 LEU A O 1
ATOM 678 N N . PRO A 1 84 ? -13.430 0.594 23.828 1.00 96.06 84 PRO A N 1
ATOM 679 C CA . PRO A 1 84 ? -14.425 0.664 24.889 1.00 96.06 84 PRO A CA 1
ATOM 680 C C . PRO A 1 84 ? -15.454 1.772 24.636 1.00 96.06 84 PRO A C 1
ATOM 682 O O . PRO A 1 84 ? -15.148 2.830 24.082 1.00 96.06 84 PRO A O 1
ATOM 685 N N . LYS A 1 85 ? -16.689 1.548 25.082 1.00 94.75 85 LYS A N 1
ATOM 686 C CA . LYS A 1 85 ? -17.711 2.596 25.142 1.00 94.75 85 LYS A CA 1
ATOM 687 C C . LYS A 1 85 ? -17.341 3.610 26.218 1.00 94.75 85 LYS A C 1
ATOM 689 O O . LYS A 1 85 ? -16.749 3.252 27.229 1.00 94.75 85 LYS A O 1
ATOM 694 N N . PHE A 1 86 ? -17.761 4.861 26.035 1.00 95.56 86 PHE A N 1
ATOM 695 C CA . PHE A 1 86 ? -17.477 5.931 26.994 1.00 95.56 86 PHE A CA 1
ATOM 696 C C . PHE 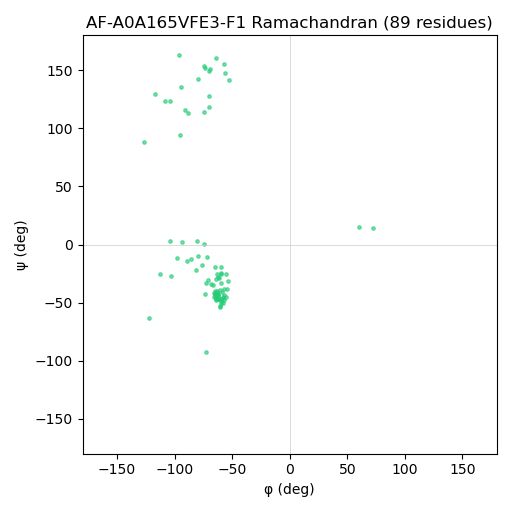A 1 86 ? -17.929 5.591 28.423 1.00 95.56 86 PHE A C 1
ATOM 698 O O . PHE A 1 86 ? -17.188 5.832 29.366 1.00 95.56 86 PHE A O 1
ATOM 705 N N . SER A 1 87 ? -19.076 4.920 28.578 1.00 96.06 87 SER A N 1
ATOM 706 C CA . SER A 1 87 ? -19.579 4.450 29.878 1.00 96.06 87 SER A CA 1
ATOM 707 C C . SER A 1 87 ? -18.642 3.483 30.613 1.00 96.06 87 SER A C 1
ATOM 709 O O . SER A 1 87 ? -18.777 3.299 31.815 1.00 96.06 87 SER A O 1
ATOM 711 N N . GLN A 1 88 ? -17.707 2.848 29.905 1.00 94.44 88 GLN A N 1
ATOM 712 C CA . GLN A 1 88 ? -16.684 1.976 30.484 1.00 94.44 88 GLN A CA 1
ATOM 713 C C . GLN A 1 88 ? -15.417 2.750 30.879 1.00 94.44 88 GLN A C 1
ATOM 715 O O . GLN A 1 88 ? -14.567 2.198 31.569 1.00 94.44 88 GLN A O 1
ATOM 720 N N . LEU A 1 89 ? -15.273 3.995 30.413 1.00 94.12 89 LEU A N 1
ATOM 721 C CA . LEU A 1 89 ? -14.120 4.867 30.647 1.00 94.12 89 LEU A CA 1
ATOM 722 C C . LEU A 1 89 ? -14.404 5.946 31.699 1.00 94.12 89 LEU A C 1
ATOM 724 O O . LEU A 1 89 ? -13.475 6.422 32.341 1.00 94.12 89 LEU A O 1
ATOM 728 N N . SER A 1 90 ? -15.667 6.342 31.866 1.00 88.19 90 SER A N 1
ATOM 729 C CA . SER A 1 90 ? -16.105 7.280 32.897 1.00 88.19 90 SER A CA 1
ATOM 730 C C . SER A 1 90 ? -16.607 6.516 34.130 1.00 88.19 90 SER A C 1
ATOM 732 O O . SER A 1 90 ? -17.776 6.122 34.171 1.00 88.19 90 SER A O 1
ATOM 734 N N . GLN A 1 91 ? -15.725 6.298 35.107 1.00 65.75 91 GLN A N 1
ATOM 735 C CA . GLN A 1 91 ? -16.075 5.955 36.492 1.00 65.75 91 GLN A CA 1
ATOM 736 C C . GLN A 1 91 ? -15.521 7.017 37.433 1.00 65.75 91 GLN A C 1
ATOM 738 O O . GLN A 1 91 ? -14.377 7.459 37.187 1.00 65.75 91 GLN A O 1
#